Protein AF-A0A7S1D307-F1 (afdb_monomer_lite)

Radius of gyration: 34.46 Å; chains: 1; bounding box: 74×42×94 Å

Organism: Cyclophora tenuis (NCBI:txid216820)

Sequence (179 aa):
MDPNLWGDDDWPPYASSVILEIHRLIGGMADETLYPSDFGFRLIYNGQVLTALMSGCPADRELCDIHVLMDRVRPMARRDNPECHNSLQQQQQQHPTRSATKMVSLLSQSAGGIILMIAVVLVSALLGGVGTVWYLTTRTRRRRRSAHARNYNYSNNNYDTITFVEDEEVFEIPKIQVV

Structure (mmCIF, N/CA/C/O backbone):
data_AF-A0A7S1D307-F1
#
_entry.id   AF-A0A7S1D307-F1
#
loop_
_atom_site.group_PDB
_atom_site.id
_atom_site.type_symbol
_atom_site.label_atom_id
_atom_site.label_alt_id
_atom_site.label_comp_id
_atom_site.label_asym_id
_atom_site.label_entity_id
_atom_site.label_seq_id
_atom_site.pdbx_PDB_ins_code
_a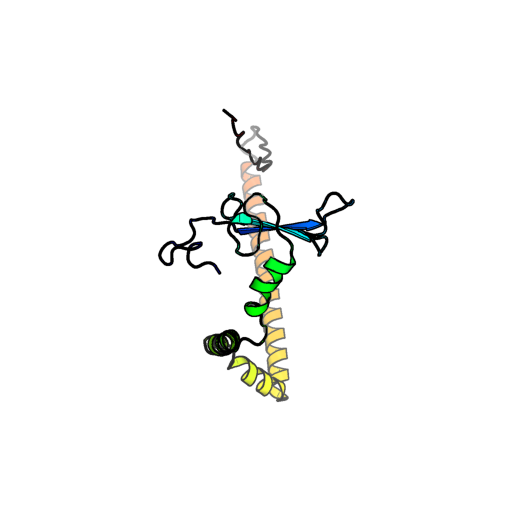tom_site.Cartn_x
_atom_site.Cartn_y
_atom_site.Cartn_z
_atom_site.occupancy
_atom_site.B_iso_or_equiv
_atom_site.auth_seq_id
_atom_site.auth_comp_id
_atom_site.auth_asym_id
_atom_site.auth_atom_id
_atom_site.pdbx_PDB_model_num
ATOM 1 N N . MET A 1 1 ? 3.214 -11.502 12.723 1.00 50.91 1 MET A N 1
ATOM 2 C CA . MET A 1 1 ? 1.801 -11.511 12.285 1.00 50.91 1 MET A CA 1
ATOM 3 C C . MET A 1 1 ? 1.116 -12.624 13.053 1.00 50.91 1 MET A C 1
ATOM 5 O O . MET A 1 1 ? 1.831 -13.528 13.468 1.00 50.91 1 MET A O 1
ATOM 9 N N . ASP A 1 2 ? -0.180 -12.513 13.345 1.00 51.66 2 ASP A N 1
ATOM 10 C CA . ASP A 1 2 ? -0.885 -13.594 14.046 1.00 51.66 2 ASP A CA 1
ATOM 11 C C . ASP A 1 2 ? -0.797 -14.880 13.207 1.00 51.66 2 ASP A C 1
ATOM 13 O O . ASP A 1 2 ? -1.066 -14.812 12.003 1.00 51.66 2 ASP A O 1
ATOM 17 N N . PRO A 1 3 ? -0.402 -16.024 13.792 1.00 59.41 3 PRO A N 1
ATOM 18 C CA . PRO A 1 3 ? -0.168 -17.267 13.054 1.00 59.41 3 PRO A CA 1
ATOM 19 C C . PRO A 1 3 ? -1.436 -17.870 12.429 1.00 59.41 3 PRO A C 1
ATOM 21 O O . PRO A 1 3 ? -1.339 -18.827 11.678 1.00 59.41 3 PRO A O 1
ATOM 24 N N . ASN A 1 4 ? -2.617 -17.306 12.700 1.00 58.81 4 ASN A N 1
ATOM 25 C CA . ASN A 1 4 ? -3.898 -17.827 12.220 1.00 58.81 4 ASN A CA 1
ATOM 26 C C . ASN A 1 4 ? -4.483 -17.074 11.012 1.00 58.81 4 ASN A C 1
ATOM 28 O O . ASN A 1 4 ? -5.577 -17.420 10.576 1.00 58.81 4 ASN A O 1
ATOM 32 N N . LEU A 1 5 ? -3.827 -16.025 10.496 1.00 61.97 5 LEU A N 1
ATOM 33 C CA . LEU A 1 5 ? -4.401 -15.242 9.387 1.00 61.97 5 LEU A CA 1
ATOM 34 C C . LEU A 1 5 ? -4.136 -15.868 8.009 1.00 61.97 5 LEU A C 1
ATOM 36 O O . LEU A 1 5 ? -4.926 -15.686 7.088 1.00 61.97 5 LEU A O 1
ATOM 40 N N . TRP A 1 6 ? -3.030 -16.594 7.873 1.00 64.56 6 TRP A N 1
ATOM 41 C CA . TRP A 1 6 ? -2.618 -17.248 6.637 1.00 64.56 6 TRP A CA 1
ATOM 42 C C . TRP A 1 6 ? -2.397 -18.717 6.966 1.00 64.56 6 TRP A C 1
ATOM 44 O O . TRP A 1 6 ? -1.510 -19.031 7.754 1.00 64.56 6 TRP A O 1
ATOM 54 N N . GLY A 1 7 ? -3.230 -19.606 6.426 1.00 65.44 7 GLY A N 1
ATOM 55 C CA . GLY A 1 7 ? -2.899 -21.025 6.444 1.00 65.44 7 GLY A CA 1
ATOM 56 C C . GLY A 1 7 ? -1.638 -21.216 5.607 1.00 65.44 7 GLY A C 1
ATOM 57 O O . GLY A 1 7 ? -1.614 -20.780 4.459 1.00 65.44 7 GLY A O 1
ATOM 58 N N . ASP A 1 8 ? -0.600 -21.834 6.171 1.00 65.75 8 ASP A N 1
ATOM 59 C CA . ASP A 1 8 ? 0.692 -22.033 5.490 1.00 65.75 8 ASP A CA 1
ATOM 60 C C . ASP A 1 8 ? 0.567 -22.838 4.173 1.00 65.75 8 ASP A C 1
ATOM 62 O O . ASP A 1 8 ? 1.477 -22.817 3.343 1.00 65.75 8 ASP A O 1
ATOM 66 N N . ASP A 1 9 ? -0.577 -23.497 3.954 1.00 72.75 9 ASP A N 1
ATOM 67 C CA . ASP A 1 9 ? -0.873 -24.333 2.787 1.00 72.75 9 ASP A CA 1
ATOM 68 C C . ASP A 1 9 ? -1.756 -23.654 1.716 1.00 72.75 9 ASP A C 1
ATOM 70 O O . ASP A 1 9 ? -1.884 -24.178 0.605 1.00 72.75 9 ASP A O 1
ATOM 74 N N . ASP A 1 10 ? -2.343 -22.484 2.000 1.00 77.62 10 ASP A N 1
ATOM 75 C CA . ASP A 1 10 ? -3.294 -21.827 1.097 1.00 77.62 10 ASP A CA 1
ATOM 76 C C . ASP A 1 10 ? -2.626 -20.702 0.300 1.00 77.62 10 ASP A C 1
ATOM 78 O O . ASP A 1 10 ? -2.403 -19.585 0.775 1.00 77.62 10 ASP A O 1
ATOM 82 N N . TRP A 1 11 ? -2.336 -20.984 -0.972 1.00 81.19 11 TRP A N 1
ATOM 83 C CA . TRP A 1 11 ? -1.959 -19.937 -1.918 1.00 81.19 11 TRP A CA 1
ATOM 84 C C . TRP A 1 11 ? -3.106 -18.930 -2.074 1.00 81.19 11 TRP A C 1
ATOM 86 O O . TRP A 1 11 ? -4.271 -19.333 -2.157 1.00 81.19 11 TRP A O 1
ATOM 96 N N . PRO A 1 12 ? -2.808 -17.621 -2.179 1.00 87.19 12 PRO A N 1
ATOM 97 C CA . PRO A 1 12 ? -3.840 -16.635 -2.452 1.00 87.19 12 PRO A CA 1
ATOM 98 C C . PRO A 1 12 ? -4.582 -16.992 -3.756 1.00 87.19 12 PRO A C 1
ATOM 100 O O . PRO A 1 12 ? -3.943 -17.394 -4.735 1.00 87.19 12 PRO A O 1
ATOM 103 N N . PRO A 1 13 ? -5.920 -16.849 -3.799 1.00 88.38 13 PRO A N 1
ATOM 104 C CA . PRO A 1 13 ? -6.702 -17.187 -4.982 1.00 88.38 13 PRO A CA 1
ATOM 105 C C . PRO A 1 13 ? -6.330 -16.298 -6.177 1.00 88.38 13 PRO A C 1
ATOM 107 O O . PRO A 1 13 ? -5.756 -15.215 -6.023 1.00 88.38 13 PRO A O 1
ATOM 110 N N . TYR A 1 14 ? -6.690 -16.733 -7.390 1.00 92.31 14 TYR A N 1
ATOM 111 C CA . TYR A 1 14 ? -6.506 -15.912 -8.589 1.00 92.31 14 TYR A CA 1
ATOM 112 C C . TYR A 1 14 ? -7.166 -14.537 -8.410 1.00 92.31 14 TYR A C 1
ATOM 114 O O . TYR A 1 14 ? -8.299 -14.446 -7.941 1.00 92.31 14 TYR A O 1
ATOM 122 N N . ALA A 1 15 ? -6.444 -13.484 -8.803 1.00 92.12 15 ALA A N 1
ATOM 123 C CA . ALA A 1 15 ? -6.844 -12.090 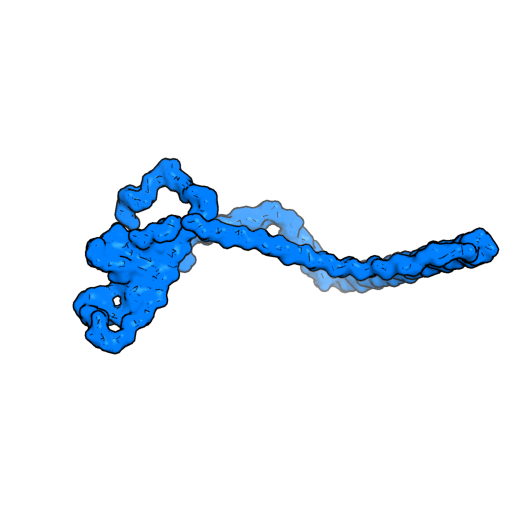-8.619 1.00 92.12 15 ALA A CA 1
ATOM 124 C C . ALA A 1 15 ? -7.051 -11.673 -7.149 1.00 92.12 15 ALA A C 1
ATOM 126 O O . ALA A 1 15 ? -7.857 -10.788 -6.864 1.00 92.12 15 ALA A O 1
ATOM 127 N N . SER A 1 16 ? -6.296 -12.267 -6.216 1.00 94.38 16 SER A N 1
ATOM 128 C CA . SER A 1 16 ? -6.286 -11.797 -4.833 1.00 94.38 16 SER A CA 1
ATOM 129 C C . SER A 1 16 ? -5.878 -10.324 -4.747 1.00 94.38 16 SER A C 1
ATOM 131 O O . SER A 1 16 ? -4.889 -9.916 -5.363 1.00 94.38 16 SER A O 1
ATOM 133 N N . SER A 1 17 ? -6.585 -9.546 -3.935 1.00 95.81 17 SER A N 1
ATOM 134 C CA . SER A 1 17 ? -6.318 -8.125 -3.727 1.00 95.81 17 SER A CA 1
ATOM 135 C C . SER A 1 17 ? -6.130 -7.820 -2.246 1.00 95.81 17 SER A C 1
ATOM 137 O O . SER A 1 17 ? -6.998 -8.144 -1.434 1.00 95.81 17 SER A O 1
ATOM 139 N N . VAL A 1 18 ? -5.041 -7.132 -1.910 1.00 95.50 18 VAL A N 1
ATOM 140 C CA . VAL A 1 18 ? -4.856 -6.476 -0.610 1.00 95.50 18 VAL A CA 1
ATOM 141 C C . VAL A 1 18 ? -5.026 -4.978 -0.832 1.00 95.50 18 VAL A C 1
ATOM 143 O O . VAL A 1 18 ? -4.315 -4.393 -1.648 1.00 95.50 18 VAL A O 1
ATOM 146 N N . ILE A 1 19 ? -5.958 -4.359 -0.115 1.00 97.75 19 ILE A N 1
ATOM 147 C CA . ILE A 1 19 ? -6.195 -2.916 -0.154 1.00 97.75 19 ILE A CA 1
ATOM 148 C C . ILE A 1 19 ? -5.932 -2.366 1.244 1.00 97.75 19 ILE A C 1
ATOM 150 O O . ILE A 1 19 ? -6.491 -2.841 2.233 1.00 97.75 19 ILE A O 1
ATOM 154 N N . LEU A 1 20 ? -5.063 -1.362 1.312 1.00 97.81 20 LEU A N 1
ATOM 155 C CA . LEU A 1 20 ? -4.796 -0.598 2.519 1.00 97.81 20 LEU A CA 1
ATOM 156 C C . LEU A 1 20 ? -5.339 0.812 2.315 1.00 97.81 20 LEU A C 1
ATOM 158 O O . LEU A 1 20 ? -4.826 1.568 1.491 1.00 97.81 20 LEU A O 1
ATOM 162 N N . GLU A 1 21 ? -6.363 1.163 3.077 1.00 98.12 21 GLU A N 1
ATOM 163 C CA . GLU A 1 21 ? -6.906 2.514 3.090 1.00 98.12 21 GLU A CA 1
ATOM 164 C C . GLU A 1 21 ? -6.372 3.269 4.303 1.00 98.12 21 GLU A C 1
ATOM 166 O O . GLU A 1 21 ? -6.344 2.729 5.410 1.00 98.12 21 GLU A O 1
ATOM 171 N N . ILE A 1 22 ? -5.976 4.524 4.104 1.00 97.25 22 ILE A N 1
ATOM 172 C CA . ILE A 1 22 ? -5.507 5.411 5.169 1.00 97.25 22 ILE A CA 1
ATOM 173 C C . ILE A 1 22 ? -6.427 6.623 5.192 1.00 97.25 22 ILE A C 1
ATOM 175 O O . ILE A 1 22 ? -6.569 7.331 4.195 1.00 97.25 22 ILE A O 1
ATOM 179 N N . HIS A 1 23 ? -7.036 6.860 6.343 1.00 95.25 23 HIS A N 1
ATOM 180 C CA . HIS A 1 23 ? -8.014 7.908 6.573 1.00 95.25 23 HIS A CA 1
ATOM 181 C C . HIS A 1 23 ? -7.461 8.901 7.586 1.00 95.25 23 HIS A C 1
ATOM 183 O O . HIS A 1 23 ? -6.958 8.515 8.641 1.00 95.25 23 HIS A O 1
ATOM 189 N N . ARG A 1 24 ? -7.577 10.194 7.282 1.00 94.62 24 ARG A N 1
ATOM 190 C CA . ARG A 1 24 ? -7.339 11.250 8.267 1.00 94.62 24 ARG A CA 1
ATOM 191 C C . ARG A 1 24 ? -8.629 11.495 9.037 1.00 94.62 24 ARG A C 1
ATOM 193 O O . ARG A 1 24 ? -9.660 11.780 8.431 1.00 94.62 24 ARG A O 1
ATOM 200 N N . LEU A 1 25 ? -8.561 11.419 10.355 1.00 92.00 25 LEU A N 1
ATOM 201 C CA . LEU A 1 25 ? -9.685 11.675 11.242 1.00 92.00 25 LEU A CA 1
ATOM 202 C C . LEU A 1 25 ? -9.752 13.185 11.499 1.00 92.00 25 LEU A C 1
ATOM 204 O O . LEU A 1 25 ? -8.777 13.800 11.922 1.00 92.00 25 LEU A O 1
ATOM 208 N N . ILE A 1 26 ? -10.880 13.815 11.162 1.00 88.00 26 ILE A N 1
ATOM 209 C CA . ILE A 1 26 ? -11.067 15.268 11.284 1.00 88.00 26 ILE A CA 1
ATOM 210 C C . ILE A 1 26 ? -12.235 15.533 12.235 1.00 88.00 26 ILE A C 1
ATOM 212 O O . ILE A 1 26 ? -13.306 14.953 12.080 1.00 88.00 26 ILE A O 1
ATOM 216 N N . GLY A 1 27 ? -12.051 16.468 13.173 1.00 70.00 27 GLY A N 1
ATOM 217 C CA . GLY A 1 27 ? -13.167 17.133 13.852 1.00 70.00 27 GLY A CA 1
ATOM 218 C C . GLY A 1 27 ? -13.598 16.561 15.203 1.00 70.00 27 GLY A C 1
ATOM 219 O O . GLY A 1 27 ? -14.789 16.580 15.487 1.00 70.00 27 GLY A O 1
ATOM 220 N N . GLY A 1 28 ? -12.678 16.057 16.035 1.00 66.19 28 GLY A N 1
ATOM 221 C CA . GLY A 1 28 ? -12.971 15.690 17.436 1.00 66.19 28 GLY A CA 1
ATOM 222 C C . GLY A 1 28 ? -13.985 14.551 17.628 1.00 66.19 28 GLY A C 1
ATOM 223 O O . GLY A 1 28 ? -14.389 14.271 18.749 1.00 66.19 28 GLY A O 1
ATOM 224 N N . MET A 1 29 ? -14.414 13.904 16.538 1.00 62.41 29 MET A N 1
ATOM 225 C CA . MET A 1 29 ? -15.283 12.720 16.545 1.00 62.41 29 MET A CA 1
ATOM 226 C C . MET A 1 29 ? -14.498 11.411 16.692 1.00 62.41 29 MET A C 1
ATOM 228 O O . MET A 1 29 ? -15.095 10.351 16.869 1.00 62.41 29 MET A O 1
ATOM 232 N N . ALA A 1 30 ? -13.170 11.473 16.591 1.00 75.38 30 ALA A N 1
ATOM 233 C CA . ALA A 1 30 ? -12.310 10.360 16.942 1.00 75.38 30 ALA A CA 1
ATOM 234 C C . ALA A 1 30 ? -12.101 10.374 18.453 1.00 75.38 30 ALA A C 1
ATOM 236 O O . ALA A 1 30 ? -11.761 11.406 19.026 1.00 75.38 30 ALA A O 1
ATOM 237 N N . ASP A 1 31 ? -12.314 9.227 19.087 1.00 86.62 31 ASP A N 1
ATOM 238 C CA . ASP A 1 31 ? -11.885 9.032 20.461 1.00 86.62 31 ASP A CA 1
ATOM 239 C C . ASP A 1 31 ? -10.353 9.154 20.490 1.00 86.62 31 ASP A C 1
ATOM 241 O O . ASP A 1 31 ? -9.647 8.303 19.941 1.00 86.62 31 ASP A O 1
ATOM 245 N N . GLU A 1 32 ? -9.849 10.246 21.073 1.00 85.56 32 GLU A N 1
ATOM 246 C CA . GLU A 1 32 ? -8.414 10.559 21.153 1.00 85.56 32 GLU A CA 1
ATOM 247 C C . GLU A 1 32 ? -7.617 9.426 21.812 1.00 85.56 32 GLU A C 1
ATOM 249 O O . GLU A 1 32 ? -6.430 9.257 21.539 1.00 85.56 32 GLU A O 1
ATOM 254 N N . THR A 1 33 ? -8.266 8.612 22.651 1.00 88.69 33 THR A N 1
ATOM 255 C CA . THR A 1 33 ? -7.624 7.460 23.290 1.00 88.69 33 THR A CA 1
ATOM 256 C C . THR A 1 33 ? -7.405 6.295 22.324 1.00 88.69 33 THR A C 1
ATOM 258 O O . THR A 1 33 ? -6.440 5.547 22.474 1.00 88.69 33 THR A O 1
ATOM 261 N N . LEU A 1 34 ? -8.271 6.155 21.318 1.00 89.44 34 LEU A N 1
ATOM 262 C CA . LEU A 1 34 ? -8.230 5.090 20.315 1.00 89.44 34 LEU A CA 1
ATOM 263 C C . LEU A 1 34 ? -7.415 5.475 19.079 1.00 89.44 34 LEU A C 1
ATOM 265 O O . LEU A 1 34 ? -6.842 4.591 18.445 1.00 89.44 34 LEU A O 1
ATOM 269 N N . TYR A 1 35 ? -7.357 6.766 18.740 1.00 92.94 35 TYR A N 1
ATOM 270 C CA . TYR A 1 35 ? -6.678 7.267 17.542 1.00 92.94 35 TYR A CA 1
ATOM 271 C C . TYR A 1 35 ? -5.717 8.428 17.846 1.00 92.94 35 TYR A C 1
ATOM 273 O O . TYR A 1 35 ? -5.899 9.532 17.326 1.00 92.94 35 TYR A O 1
ATOM 281 N N . PRO A 1 36 ? -4.670 8.204 18.661 1.00 92.44 36 PRO A N 1
ATOM 282 C CA . PRO A 1 36 ? -3.729 9.252 19.064 1.00 92.44 36 PRO A CA 1
ATOM 283 C C . PRO A 1 36 ? -2.932 9.864 17.901 1.00 92.44 36 PRO A C 1
ATOM 285 O O . PRO A 1 36 ? -2.280 10.890 18.077 1.00 92.44 36 PRO A O 1
ATOM 288 N N . SER A 1 37 ? -2.919 9.230 16.725 1.00 92.94 37 SER A N 1
ATOM 289 C CA . SER A 1 37 ? -2.211 9.739 15.548 1.00 92.94 37 SER A CA 1
ATOM 290 C C . SER A 1 37 ? -3.008 10.705 14.677 1.00 92.94 37 SER A C 1
ATOM 292 O O . SER A 1 37 ? -2.428 11.255 13.745 1.00 92.94 37 SER A O 1
ATOM 294 N N . ASP A 1 38 ? -4.317 10.849 14.901 1.00 93.62 38 ASP A N 1
ATOM 295 C CA . ASP A 1 38 ? -5.281 11.433 13.952 1.00 93.62 38 ASP A CA 1
ATOM 296 C C . ASP A 1 38 ? -5.404 10.678 12.608 1.00 93.62 38 ASP A C 1
ATOM 298 O O . ASP A 1 38 ? -6.066 11.147 11.675 1.00 93.62 38 ASP A O 1
ATOM 302 N N . PHE A 1 39 ? -4.796 9.495 12.480 1.00 95.12 39 PHE A N 1
ATOM 303 C CA . PHE A 1 39 ? -4.869 8.649 11.292 1.00 95.12 39 PHE A CA 1
ATOM 304 C C . PHE A 1 39 ? -5.377 7.250 11.642 1.00 95.12 39 PHE A C 1
ATOM 306 O O . PHE A 1 39 ? -4.802 6.520 12.448 1.00 95.12 39 PHE A O 1
ATOM 313 N N . GLY A 1 40 ? -6.442 6.846 10.958 1.00 95.50 40 GLY A N 1
ATOM 314 C CA . GLY A 1 40 ? -6.937 5.477 10.973 1.00 95.50 40 GLY A CA 1
ATOM 315 C C . GLY A 1 40 ? -6.535 4.750 9.695 1.00 95.50 40 GLY A C 1
ATOM 316 O O . GLY A 1 40 ? -6.481 5.354 8.625 1.00 95.50 40 GLY A O 1
ATOM 317 N N . PHE A 1 41 ? -6.298 3.448 9.768 1.00 97.50 41 PHE A N 1
ATOM 318 C CA . PHE A 1 41 ? -6.179 2.597 8.590 1.00 97.50 41 PHE A CA 1
ATOM 319 C C . PHE A 1 41 ? -7.233 1.492 8.599 1.00 97.50 41 PHE A C 1
ATOM 321 O O . PHE A 1 41 ? -7.683 1.051 9.660 1.00 97.50 41 PHE A O 1
ATOM 328 N N . ARG A 1 42 ? -7.606 1.043 7.398 1.00 97.81 42 ARG A N 1
ATOM 329 C CA . ARG A 1 42 ? -8.463 -0.120 7.161 1.00 97.81 42 ARG A CA 1
ATOM 330 C C . ARG A 1 42 ? -7.745 -1.092 6.232 1.00 97.81 42 ARG A C 1
ATOM 332 O O . ARG A 1 42 ? -7.270 -0.696 5.167 1.00 97.81 42 ARG A O 1
ATOM 339 N N . LEU A 1 43 ? -7.649 -2.352 6.647 1.00 97.06 43 LEU A N 1
ATOM 340 C CA . LEU A 1 43 ? -7.046 -3.430 5.867 1.00 97.06 43 LEU A CA 1
ATOM 341 C C . LEU A 1 43 ? -8.147 -4.295 5.259 1.00 97.06 43 LEU A C 1
ATOM 343 O O . LEU A 1 43 ? -8.998 -4.809 5.984 1.00 97.06 43 LEU A O 1
ATOM 347 N N . ILE A 1 44 ? -8.110 -4.477 3.942 1.00 97.06 44 ILE A N 1
ATOM 348 C CA . ILE A 1 44 ? -9.082 -5.273 3.194 1.00 97.06 44 ILE A CA 1
ATOM 349 C C . ILE A 1 44 ? -8.335 -6.346 2.401 1.00 97.06 44 ILE A C 1
ATOM 351 O O . ILE A 1 44 ? -7.394 -6.042 1.667 1.00 97.06 44 ILE A O 1
ATOM 355 N N . TYR A 1 45 ? -8.776 -7.596 2.511 1.00 95.25 45 TYR A N 1
ATOM 356 C CA . TYR A 1 45 ? -8.281 -8.716 1.716 1.00 95.25 45 TYR A CA 1
ATOM 357 C C . TYR A 1 45 ? -9.442 -9.371 0.975 1.00 95.25 45 TYR A C 1
ATOM 359 O O . TYR A 1 45 ? -10.418 -9.785 1.593 1.00 95.25 45 TYR A O 1
ATOM 367 N N . ASN A 1 46 ? -9.359 -9.434 -0.355 1.00 94.81 46 ASN A N 1
ATOM 368 C CA . ASN A 1 46 ? -10.396 -10.006 -1.226 1.00 94.81 46 ASN A CA 1
ATOM 369 C C . ASN A 1 46 ? -11.815 -9.487 -0.911 1.00 94.81 46 ASN A C 1
ATOM 371 O O . ASN A 1 46 ? -12.780 -10.246 -0.873 1.00 94.81 46 ASN A O 1
ATOM 375 N N . GLY A 1 47 ? -11.932 -8.182 -0.641 1.00 95.56 47 GLY A N 1
ATOM 376 C CA . GLY A 1 47 ? -13.198 -7.525 -0.299 1.00 95.56 47 GLY A CA 1
ATOM 377 C C . GLY A 1 47 ? -13.643 -7.663 1.164 1.00 95.56 47 GLY A C 1
ATOM 378 O O . GLY A 1 47 ? -14.627 -7.035 1.542 1.00 95.56 47 GLY A O 1
ATOM 379 N N . GLN A 1 48 ? -12.931 -8.423 2.002 1.00 94.75 48 GLN A N 1
ATOM 380 C CA . GLN A 1 48 ? -13.233 -8.573 3.429 1.00 94.75 48 GLN A CA 1
ATOM 381 C C . GLN A 1 48 ? -12.366 -7.646 4.282 1.00 94.75 48 GLN A C 1
ATOM 383 O O . GLN A 1 48 ? -11.150 -7.596 4.106 1.00 94.75 48 GLN A O 1
ATOM 388 N N . VAL A 1 49 ? -12.979 -6.929 5.228 1.00 96.06 49 VAL A N 1
ATOM 389 C CA . VAL A 1 49 ? -12.258 -6.075 6.183 1.00 96.06 49 VAL A CA 1
ATOM 390 C C . VAL A 1 49 ? -11.607 -6.952 7.253 1.00 96.06 49 VAL A C 1
ATOM 392 O O . VAL A 1 49 ? -12.297 -7.639 7.999 1.00 96.06 49 VAL A O 1
ATOM 395 N N . LEU A 1 50 ? -10.277 -6.907 7.343 1.00 95.38 50 LEU A N 1
ATOM 396 C CA . LEU A 1 50 ? -9.479 -7.702 8.284 1.00 95.38 50 LEU A CA 1
ATOM 397 C C . LEU A 1 50 ? -8.850 -6.868 9.409 1.00 95.38 50 LEU A C 1
ATOM 399 O O . LEU A 1 50 ? -8.112 -7.412 10.226 1.00 95.38 50 LEU A O 1
ATOM 403 N N . THR A 1 51 ? -9.113 -5.559 9.478 1.00 95.56 51 THR A N 1
ATOM 404 C CA . THR A 1 51 ? -8.485 -4.661 10.466 1.00 95.56 51 THR A CA 1
ATOM 405 C C . THR A 1 51 ? -8.648 -5.158 11.907 1.00 95.56 51 THR A C 1
ATOM 407 O O . THR A 1 51 ? -7.681 -5.167 12.661 1.00 95.56 51 THR A O 1
ATOM 410 N N . ALA A 1 52 ? -9.844 -5.628 12.275 1.00 94.88 52 ALA A N 1
ATOM 411 C CA . ALA A 1 52 ? -10.153 -6.120 13.621 1.00 94.88 52 ALA A CA 1
ATOM 412 C C . ALA A 1 52 ? -9.393 -7.406 14.000 1.00 94.88 52 ALA A C 1
ATOM 414 O O . ALA A 1 52 ? -9.237 -7.708 15.180 1.00 94.88 52 ALA A O 1
ATOM 415 N N . LEU A 1 53 ? -8.901 -8.161 13.012 1.00 93.00 53 LEU A N 1
ATOM 416 C CA . LEU A 1 53 ? -8.095 -9.365 13.237 1.00 93.00 53 LEU A CA 1
ATOM 417 C C . LEU A 1 53 ? -6.629 -9.032 13.531 1.00 93.00 53 LEU A C 1
ATOM 419 O O . LEU A 1 53 ? -5.855 -9.910 13.909 1.00 93.00 53 LEU A O 1
ATOM 423 N N . MET A 1 54 ? -6.214 -7.776 13.350 1.00 92.38 54 MET A N 1
ATOM 424 C CA . MET A 1 54 ? -4.867 -7.356 13.701 1.00 92.38 54 MET A CA 1
ATOM 425 C C . MET A 1 54 ? -4.752 -7.166 15.212 1.00 92.38 54 MET A C 1
ATOM 427 O O . MET A 1 54 ? -5.391 -6.303 15.808 1.00 92.38 54 MET A O 1
ATOM 431 N N . SER A 1 55 ? -3.858 -7.928 15.838 1.00 92.88 55 SER A N 1
ATOM 432 C CA . SER A 1 55 ? -3.508 -7.752 17.249 1.00 92.88 55 SER A CA 1
ATOM 433 C C . SER A 1 55 ? -3.106 -6.298 17.554 1.00 92.88 55 SER A C 1
ATOM 435 O O . SER A 1 55 ? -2.174 -5.774 16.933 1.00 92.88 55 SER A O 1
ATOM 437 N N . GLY A 1 56 ? -3.778 -5.683 18.528 1.00 92.69 56 GLY A N 1
ATOM 438 C CA . GLY A 1 56 ? -3.621 -4.267 18.884 1.00 92.69 56 GLY A CA 1
ATOM 439 C C . GLY A 1 56 ? -4.720 -3.357 18.331 1.00 92.69 56 GLY A C 1
ATOM 440 O O . GLY A 1 56 ? -4.770 -2.193 18.712 1.00 92.69 56 GLY A O 1
ATOM 441 N N . CYS A 1 57 ? -5.612 -3.877 17.484 1.00 94.69 57 CYS A N 1
ATOM 442 C CA . CYS A 1 57 ? -6.779 -3.156 16.994 1.00 94.69 57 CYS A CA 1
ATOM 443 C C . CYS A 1 57 ? -8.054 -3.537 17.776 1.00 94.69 57 CYS A C 1
ATOM 445 O O . CYS A 1 57 ? -8.175 -4.673 18.242 1.00 94.69 57 CYS A O 1
ATOM 447 N N . PRO A 1 58 ? -9.011 -2.605 17.939 1.00 93.81 58 PRO A N 1
ATOM 448 C CA . PRO A 1 58 ? -10.314 -2.889 18.544 1.00 93.81 58 PRO A CA 1
ATOM 449 C C . PRO A 1 58 ? -11.133 -3.878 17.696 1.00 93.81 58 PRO A C 1
ATOM 451 O O . PRO A 1 58 ? -11.208 -3.749 16.475 1.00 93.81 58 PRO A O 1
ATOM 454 N N . ALA A 1 59 ? -11.762 -4.859 18.350 1.00 92.38 59 ALA A N 1
ATOM 455 C CA . ALA A 1 59 ? -12.470 -5.956 17.678 1.00 92.38 59 ALA A CA 1
ATOM 456 C C . ALA A 1 59 ? -13.819 -5.543 17.058 1.00 92.38 59 ALA A C 1
ATOM 458 O O . ALA A 1 59 ? -14.323 -6.211 16.160 1.00 92.38 59 ALA A O 1
ATOM 459 N N . ASP A 1 60 ? -14.413 -4.452 17.539 1.00 92.06 60 ASP A N 1
ATOM 460 C CA . ASP A 1 60 ? -15.719 -3.930 17.129 1.00 92.06 60 ASP A CA 1
ATOM 461 C C . ASP A 1 60 ? -15.627 -2.835 16.053 1.00 92.06 60 ASP A C 1
ATOM 463 O O . ASP A 1 60 ? -16.640 -2.228 15.705 1.00 92.06 60 ASP A O 1
ATOM 467 N N . ARG A 1 61 ? -14.426 -2.545 15.529 1.00 91.25 61 ARG A N 1
ATOM 468 C CA . ARG A 1 61 ? -14.196 -1.423 14.607 1.00 91.25 61 ARG A CA 1
ATOM 469 C C . ARG A 1 61 ? -13.457 -1.849 13.346 1.00 91.25 61 ARG A C 1
ATOM 471 O O . ARG A 1 61 ? -12.560 -2.684 13.358 1.00 91.25 61 ARG A O 1
ATOM 478 N N . GLU A 1 62 ? -13.791 -1.180 12.248 1.00 95.06 62 GLU A N 1
ATOM 479 C CA . GLU A 1 62 ? -13.128 -1.374 10.953 1.00 95.06 62 GLU A CA 1
ATOM 480 C C . GLU A 1 62 ? -11.842 -0.548 10.788 1.00 95.06 62 GLU A C 1
ATOM 482 O O . GLU A 1 62 ? -11.053 -0.816 9.878 1.00 95.06 62 GLU A O 1
ATOM 487 N N . LEU A 1 63 ? -11.636 0.455 11.649 1.00 95.25 63 LEU A N 1
ATOM 488 C CA . LEU A 1 63 ? -10.495 1.370 11.631 1.00 95.25 63 LEU A CA 1
ATOM 489 C C . LEU A 1 63 ? -9.611 1.158 12.856 1.00 95.25 63 LEU A C 1
ATOM 491 O O . LEU A 1 63 ? -10.106 1.069 13.979 1.00 95.25 63 LEU A O 1
ATOM 495 N N . CYS A 1 64 ? -8.302 1.185 12.642 1.00 96.00 64 CYS A N 1
ATOM 496 C CA . CYS A 1 64 ? -7.288 1.076 13.686 1.00 96.00 64 CYS A CA 1
ATOM 497 C C . CYS A 1 64 ? -6.254 2.195 13.547 1.00 96.00 64 CYS A C 1
ATOM 499 O O . CYS A 1 64 ? -6.049 2.700 12.445 1.00 96.00 64 CYS A O 1
ATOM 501 N N . ASP A 1 65 ? -5.624 2.613 14.643 1.00 96.25 65 ASP A N 1
ATOM 502 C CA . ASP A 1 65 ? -4.626 3.685 14.606 1.00 96.25 65 ASP A CA 1
ATOM 503 C C . ASP A 1 65 ? -3.398 3.293 13.769 1.00 96.25 65 ASP A C 1
ATOM 505 O O . ASP A 1 65 ? -2.897 2.165 13.845 1.00 96.25 65 ASP A O 1
ATOM 509 N N . ILE A 1 66 ? -2.885 4.236 12.974 1.00 96.69 66 ILE A N 1
ATOM 510 C CA . ILE A 1 66 ? -1.756 4.001 12.065 1.00 96.69 66 ILE A CA 1
ATOM 511 C C . ILE A 1 66 ? -0.485 3.517 12.783 1.00 96.69 66 ILE A C 1
ATOM 513 O O . ILE A 1 66 ? 0.333 2.837 12.157 1.00 96.69 66 ILE A O 1
ATOM 517 N N . HIS A 1 67 ? -0.290 3.813 14.074 1.00 96.25 67 HIS A N 1
ATOM 518 C CA . HIS A 1 67 ? 0.880 3.337 14.818 1.00 96.25 67 HIS A CA 1
ATOM 519 C C . HIS A 1 67 ? 0.932 1.814 14.874 1.00 96.25 67 HIS A C 1
ATOM 521 O O . HIS A 1 67 ? 1.999 1.244 14.655 1.00 96.25 67 HIS A O 1
ATOM 527 N N . VAL A 1 68 ? -0.214 1.148 15.051 1.00 95.75 68 VAL A N 1
ATOM 528 C CA . VAL A 1 68 ? -0.282 -0.321 15.093 1.00 95.75 68 VAL A CA 1
ATOM 529 C C . VAL A 1 68 ? 0.212 -0.916 13.776 1.00 95.75 68 VAL A C 1
ATOM 531 O O . VAL A 1 68 ? 0.960 -1.895 13.771 1.00 95.75 68 VAL A O 1
ATOM 534 N N . LEU A 1 69 ? -0.143 -0.301 12.645 1.00 95.31 69 LEU A N 1
ATOM 535 C CA . LEU A 1 69 ? 0.371 -0.704 11.339 1.00 95.31 69 LEU A CA 1
ATOM 536 C C . LEU A 1 69 ? 1.880 -0.456 11.229 1.00 95.31 69 LEU A C 1
ATOM 538 O O . LEU A 1 69 ? 2.627 -1.338 10.799 1.00 95.31 69 LEU A O 1
ATOM 542 N N . MET A 1 70 ? 2.343 0.731 11.622 1.00 95.12 70 MET A N 1
ATOM 543 C CA . MET A 1 70 ? 3.756 1.108 11.535 1.00 95.12 70 MET A CA 1
ATOM 544 C C . MET A 1 70 ? 4.647 0.201 12.382 1.00 95.12 70 MET A C 1
ATOM 546 O O . MET A 1 70 ? 5.708 -0.208 11.913 1.00 95.12 70 MET A O 1
ATOM 550 N N . ASP A 1 71 ? 4.204 -0.183 13.575 1.00 94.81 71 ASP A N 1
ATOM 551 C CA . ASP A 1 71 ? 4.930 -1.095 14.461 1.00 94.81 71 ASP A CA 1
ATOM 552 C C . ASP A 1 71 ? 5.099 -2.489 13.846 1.00 94.81 71 ASP A C 1
ATOM 554 O O . ASP A 1 71 ? 6.093 -3.172 14.097 1.00 94.81 71 ASP A O 1
ATOM 558 N N . ARG A 1 72 ? 4.169 -2.904 12.978 1.00 92.00 72 ARG A N 1
ATOM 559 C CA . ARG A 1 72 ? 4.242 -4.180 12.251 1.00 92.00 72 ARG A CA 1
ATOM 560 C C . ARG A 1 72 ? 5.093 -4.098 10.995 1.00 92.00 72 ARG A C 1
ATOM 562 O O . ARG A 1 72 ? 5.840 -5.032 10.712 1.00 92.00 7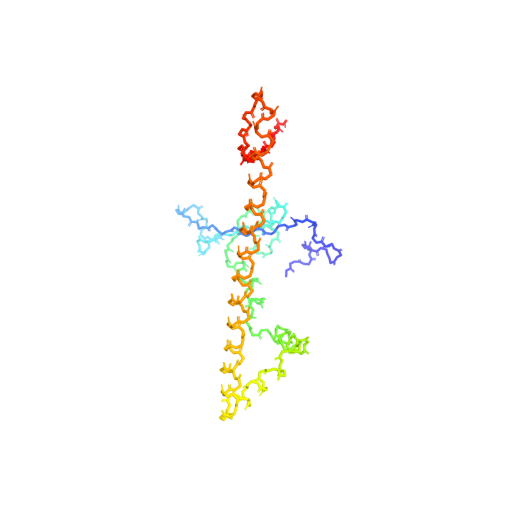2 ARG A O 1
ATOM 569 N N . VAL A 1 73 ? 4.997 -2.999 10.252 1.00 91.50 73 VAL A N 1
ATOM 570 C CA . VAL A 1 73 ? 5.672 -2.841 8.957 1.00 91.50 73 VAL A CA 1
ATOM 571 C C . VAL A 1 73 ? 7.140 -2.447 9.122 1.00 91.50 73 VAL A C 1
ATOM 573 O O . VAL A 1 73 ? 8.000 -2.993 8.433 1.00 91.50 73 VAL A O 1
ATOM 576 N N . ARG A 1 74 ? 7.471 -1.547 10.056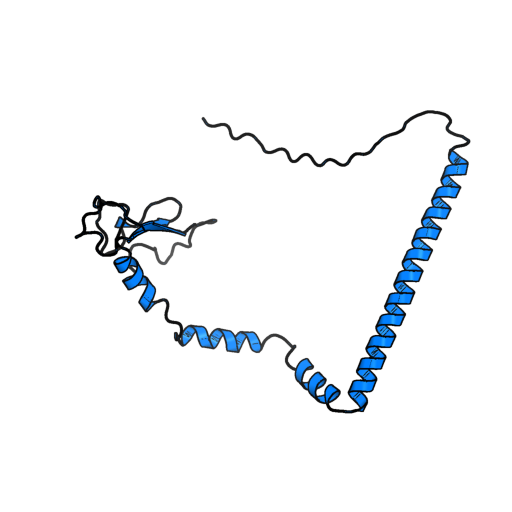 1.00 90.50 74 ARG A N 1
ATOM 577 C CA . ARG A 1 74 ? 8.848 -1.065 10.285 1.00 90.50 74 ARG A CA 1
ATOM 578 C C . ARG A 1 74 ? 9.901 -2.164 10.477 1.00 90.50 74 ARG A C 1
ATOM 580 O O . ARG A 1 74 ? 10.971 -2.027 9.884 1.00 90.50 74 ARG A O 1
ATOM 587 N N . PRO A 1 75 ? 9.677 -3.236 11.264 1.00 88.00 75 PRO A N 1
ATOM 588 C CA . PRO A 1 75 ? 10.683 -4.286 11.406 1.00 88.00 75 PRO A CA 1
ATOM 589 C C . PRO A 1 75 ? 10.925 -5.064 10.104 1.00 88.00 75 PRO A C 1
ATOM 591 O O . PRO A 1 75 ? 12.033 -5.557 9.911 1.00 88.00 75 PRO A O 1
ATOM 594 N N . MET A 1 76 ? 9.932 -5.137 9.210 1.00 83.38 76 MET A N 1
ATOM 595 C CA . MET A 1 76 ? 10.029 -5.821 7.913 1.00 83.38 76 MET A CA 1
ATOM 596 C C . MET A 1 76 ? 10.637 -4.921 6.829 1.00 83.38 76 MET A C 1
ATOM 598 O O . MET A 1 76 ? 11.414 -5.378 5.996 1.00 83.38 76 MET A O 1
ATOM 602 N N . ALA A 1 77 ? 10.332 -3.623 6.857 1.00 83.19 77 ALA A N 1
ATOM 603 C CA . ALA A 1 77 ? 10.758 -2.641 5.860 1.00 83.19 77 ALA A CA 1
ATOM 604 C C . ALA A 1 77 ? 12.184 -2.101 6.104 1.00 83.19 77 ALA A C 1
ATOM 606 O O . ALA A 1 77 ? 12.445 -0.903 5.970 1.00 83.19 77 ALA A O 1
ATOM 607 N N . ARG A 1 78 ? 13.130 -2.969 6.485 1.00 81.94 78 ARG A N 1
ATOM 608 C CA . ARG A 1 78 ? 14.534 -2.584 6.684 1.00 81.94 78 ARG A CA 1
ATOM 609 C C . ARG A 1 78 ? 15.274 -2.576 5.352 1.00 81.94 78 ARG A C 1
ATOM 611 O O . ARG A 1 78 ? 15.407 -3.610 4.703 1.00 81.94 78 ARG A O 1
ATOM 618 N N . ARG A 1 79 ? 15.814 -1.413 4.980 1.00 71.81 79 ARG A N 1
ATOM 619 C CA . ARG A 1 79 ? 16.643 -1.253 3.774 1.00 71.81 79 ARG A CA 1
ATOM 620 C C . ARG A 1 79 ? 17.916 -2.101 3.820 1.00 71.81 79 ARG A C 1
ATOM 622 O O . ARG A 1 79 ? 18.356 -2.589 2.787 1.00 71.81 79 ARG A O 1
ATOM 629 N N . ASP A 1 80 ? 18.446 -2.310 5.019 1.00 73.19 80 ASP A N 1
ATOM 630 C CA . ASP A 1 80 ? 19.723 -2.987 5.245 1.00 73.19 80 ASP A CA 1
ATOM 631 C C . ASP A 1 80 ? 19.561 -4.495 5.486 1.00 73.19 80 ASP A C 1
ATOM 633 O O . ASP A 1 80 ? 20.420 -5.114 6.110 1.00 73.19 80 ASP A O 1
ATOM 637 N N . ASN A 1 81 ? 18.451 -5.104 5.043 1.00 70.25 81 ASN A N 1
ATOM 638 C CA . ASN A 1 81 ? 18.276 -6.547 5.181 1.00 70.25 81 ASN A CA 1
ATOM 639 C C . ASN A 1 81 ? 19.318 -7.279 4.303 1.00 70.25 81 ASN A C 1
ATOM 641 O O . ASN A 1 81 ? 19.243 -7.179 3.071 1.00 70.25 81 ASN A O 1
ATOM 645 N N . PRO A 1 82 ? 20.283 -8.015 4.894 1.00 66.44 82 PRO A N 1
ATOM 646 C CA . PRO A 1 82 ? 21.345 -8.685 4.142 1.00 66.44 82 PRO A CA 1
ATOM 647 C C . PRO A 1 82 ? 20.809 -9.723 3.146 1.00 66.44 82 PRO A C 1
ATOM 649 O O . PRO A 1 82 ? 21.457 -9.991 2.134 1.00 66.44 82 PRO A O 1
ATOM 652 N N . GLU A 1 83 ? 19.609 -10.264 3.377 1.00 67.69 83 GLU A N 1
ATOM 653 C CA . GLU A 1 83 ? 18.981 -11.257 2.498 1.00 67.69 83 GLU A CA 1
ATOM 654 C C . GLU A 1 83 ? 18.604 -10.687 1.120 1.00 67.69 83 GLU A C 1
ATOM 656 O O . GLU A 1 83 ? 18.702 -11.391 0.116 1.00 67.69 83 GLU A O 1
ATOM 661 N N . CYS A 1 84 ? 18.284 -9.391 1.031 1.00 65.12 84 CYS A N 1
ATOM 662 C CA . CYS A 1 84 ? 17.948 -8.728 -0.234 1.00 65.12 84 CYS A CA 1
ATOM 663 C C . CYS A 1 84 ? 19.182 -8.295 -1.048 1.00 65.12 84 CYS A C 1
ATOM 665 O O . CYS A 1 84 ? 19.055 -7.929 -2.219 1.00 65.12 84 CYS A O 1
ATOM 667 N N . HIS A 1 85 ? 20.384 -8.306 -0.459 1.00 58.59 85 HIS A N 1
ATOM 668 C CA . HIS A 1 85 ? 21.597 -7.834 -1.137 1.00 58.59 85 HIS A CA 1
ATOM 669 C C . HIS A 1 85 ? 22.251 -8.907 -2.018 1.00 58.59 85 HIS A C 1
ATOM 671 O O . HIS A 1 85 ? 22.856 -8.591 -3.046 1.00 58.59 85 HIS A O 1
ATOM 677 N N . ASN A 1 86 ? 22.055 -10.182 -1.680 1.00 58.22 86 ASN A N 1
ATOM 678 C CA . ASN A 1 86 ? 22.666 -11.303 -2.397 1.00 58.22 86 ASN A CA 1
ATOM 679 C C . ASN A 1 86 ? 22.001 -11.578 -3.762 1.00 58.22 86 ASN A C 1
ATOM 681 O O . ASN A 1 86 ? 22.654 -12.062 -4.689 1.00 58.22 86 ASN A O 1
ATOM 685 N N . SER A 1 87 ? 20.730 -11.203 -3.932 1.00 54.88 87 SER A N 1
ATOM 686 C CA . SER A 1 87 ? 19.953 -11.444 -5.159 1.00 54.88 87 SER A CA 1
ATOM 687 C C . SER A 1 87 ? 20.403 -10.565 -6.335 1.00 54.88 87 SER A C 1
ATOM 689 O O . SER A 1 87 ? 20.373 -10.996 -7.489 1.00 54.88 87 SER A O 1
ATOM 691 N N . LEU A 1 88 ? 20.891 -9.349 -6.059 1.00 54.22 88 LEU A N 1
ATOM 692 C CA . LEU A 1 88 ? 21.394 -8.432 -7.092 1.00 54.22 88 LEU A CA 1
ATOM 693 C C . LEU A 1 88 ? 22.767 -8.848 -7.639 1.00 54.22 88 LEU A C 1
ATOM 695 O O . LEU A 1 88 ? 23.091 -8.538 -8.787 1.00 54.22 88 LEU A O 1
ATOM 699 N N . GLN A 1 89 ? 23.571 -9.575 -6.857 1.00 51.25 89 GLN A N 1
ATOM 700 C CA . GLN A 1 89 ? 24.861 -10.085 -7.331 1.00 51.25 89 GLN A CA 1
ATOM 701 C C . GLN A 1 89 ? 24.724 -11.343 -8.199 1.00 51.25 89 GLN A C 1
ATOM 703 O O . GLN A 1 89 ? 25.520 -11.517 -9.123 1.00 51.25 89 GLN A O 1
ATOM 708 N N . GLN A 1 90 ? 23.704 -12.182 -7.980 1.00 51.47 90 GLN A N 1
ATOM 709 C CA . GLN A 1 90 ? 23.499 -13.389 -8.793 1.00 51.47 90 GLN A CA 1
ATOM 710 C C . GLN A 1 90 ? 22.875 -13.106 -10.169 1.00 51.47 90 GLN A C 1
ATOM 712 O O . GLN A 1 90 ? 23.274 -13.734 -11.150 1.00 51.47 90 GLN A O 1
ATOM 717 N N . GLN A 1 91 ? 21.994 -12.108 -10.310 1.00 49.00 91 GLN A N 1
ATOM 718 C CA . GLN A 1 91 ? 21.439 -11.759 -11.630 1.00 49.00 91 GLN A CA 1
ATOM 719 C C . GLN A 1 91 ? 22.446 -11.074 -12.574 1.00 49.00 91 GLN A C 1
ATOM 721 O O . GLN A 1 91 ? 22.271 -11.112 -13.791 1.00 49.00 91 GLN A O 1
ATOM 726 N N . GLN A 1 92 ? 23.553 -10.519 -12.067 1.00 46.94 92 GLN A N 1
ATOM 727 C CA . GLN A 1 92 ? 24.614 -9.970 -12.926 1.00 46.94 92 GLN A CA 1
ATOM 728 C C . GLN A 1 92 ? 25.551 -11.025 -13.540 1.00 46.94 92 GLN A C 1
ATOM 730 O O . GLN A 1 92 ? 26.409 -10.662 -14.348 1.00 46.94 92 GLN A O 1
ATOM 735 N N . GLN A 1 93 ? 25.420 -12.311 -13.198 1.00 47.62 93 GLN A N 1
ATOM 736 C CA . GLN A 1 93 ? 26.285 -13.366 -13.746 1.00 47.62 93 GLN A CA 1
ATOM 737 C C . GLN A 1 93 ? 25.675 -14.154 -14.917 1.00 47.62 93 GLN A C 1
ATOM 739 O O . GLN A 1 93 ? 26.394 -14.935 -15.532 1.00 47.62 93 GLN A O 1
ATOM 744 N N . GLN A 1 94 ? 24.409 -13.925 -15.293 1.00 44.31 94 GLN A N 1
ATOM 745 C CA . GLN A 1 94 ? 23.749 -14.701 -16.362 1.00 44.31 94 GLN A CA 1
ATOM 746 C C . GLN A 1 94 ? 23.423 -13.936 -17.658 1.00 44.31 94 GLN A C 1
ATOM 748 O O . GLN A 1 94 ? 22.926 -14.545 -18.602 1.00 44.31 94 GLN A O 1
ATOM 753 N N . HIS A 1 95 ? 23.782 -12.652 -17.789 1.00 41.62 95 HIS A N 1
ATOM 754 C CA . HIS A 1 95 ? 23.765 -11.979 -19.096 1.00 41.62 95 HIS A CA 1
ATOM 755 C C . HIS A 1 95 ? 25.182 -11.852 -19.688 1.00 41.62 95 HIS A C 1
ATOM 757 O O . HIS A 1 95 ? 26.059 -11.258 -19.053 1.00 41.62 95 HIS A O 1
ATOM 763 N N . PRO A 1 96 ? 25.435 -12.331 -20.925 1.00 47.62 96 PRO A N 1
ATOM 764 C CA . PRO A 1 96 ? 26.730 -12.232 -21.602 1.00 47.62 96 PRO A CA 1
ATOM 765 C C . PRO A 1 96 ? 26.993 -10.809 -22.134 1.00 47.62 96 PRO A C 1
ATOM 767 O O . PRO A 1 96 ? 27.471 -10.621 -23.246 1.00 47.62 96 PRO A O 1
ATOM 770 N N . THR A 1 97 ? 26.687 -9.771 -21.356 1.00 47.22 97 THR A N 1
ATOM 771 C CA . THR A 1 97 ? 26.918 -8.361 -21.716 1.00 47.22 97 THR A CA 1
ATOM 772 C C . THR A 1 97 ? 28.184 -7.787 -21.076 1.00 47.22 97 THR A C 1
ATOM 774 O O . THR A 1 97 ? 28.682 -6.749 -21.514 1.00 47.22 97 THR A O 1
ATOM 777 N N . ARG A 1 98 ? 28.789 -8.480 -20.098 1.00 48.12 98 ARG A N 1
ATOM 778 C CA . ARG A 1 98 ? 30.011 -8.020 -19.406 1.00 48.12 98 ARG A CA 1
ATOM 779 C C . ARG A 1 98 ? 31.309 -8.177 -20.212 1.00 48.12 98 ARG A C 1
ATOM 781 O O . ARG A 1 98 ? 32.327 -7.605 -19.830 1.00 48.12 98 ARG A O 1
ATOM 788 N N . SER A 1 99 ? 31.281 -8.914 -21.325 1.00 52.00 99 SER A N 1
ATOM 789 C CA . SER A 1 99 ? 32.438 -9.034 -22.230 1.00 52.00 99 SER A CA 1
ATOM 790 C C . SER A 1 99 ? 32.513 -7.872 -23.232 1.00 52.00 99 SER A C 1
ATOM 792 O O . SER A 1 99 ? 33.595 -7.389 -23.561 1.00 52.00 99 SER A O 1
ATOM 794 N N . ALA A 1 100 ? 31.358 -7.347 -23.657 1.00 53.94 100 ALA A N 1
ATOM 795 C CA . ALA A 1 100 ? 31.295 -6.287 -24.660 1.00 53.94 100 ALA A CA 1
ATOM 796 C C . ALA A 1 100 ? 31.783 -4.933 -24.119 1.00 53.94 100 ALA A C 1
ATOM 798 O O . ALA A 1 100 ? 32.488 -4.213 -24.816 1.00 53.94 100 ALA A O 1
ATOM 799 N N . THR A 1 101 ? 31.490 -4.593 -22.862 1.00 55.09 101 THR A N 1
ATOM 800 C CA . THR A 1 101 ? 31.881 -3.297 -22.276 1.00 55.09 101 THR A CA 1
ATOM 801 C C . THR A 1 101 ? 33.390 -3.143 -22.096 1.00 55.09 101 THR A C 1
ATOM 803 O O . THR A 1 101 ? 33.917 -2.067 -22.368 1.00 55.09 101 THR A O 1
ATOM 806 N N . LYS A 1 102 ? 34.111 -4.213 -21.729 1.00 54.75 102 LYS A N 1
ATOM 807 C CA . LYS A 1 102 ? 35.584 -4.183 -21.653 1.00 54.75 102 LYS A CA 1
ATOM 808 C C . LYS A 1 102 ? 36.235 -4.104 -23.034 1.00 54.75 102 LYS A C 1
ATOM 810 O O . LYS A 1 102 ? 37.241 -3.421 -23.200 1.00 54.75 102 LYS A O 1
ATOM 815 N N . MET A 1 103 ? 35.655 -4.767 -24.034 1.00 53.84 103 MET A N 1
ATOM 816 C CA . MET A 1 103 ? 36.159 -4.702 -25.406 1.00 53.84 103 MET A CA 1
ATOM 817 C C . MET A 1 103 ? 35.908 -3.318 -26.027 1.00 53.84 103 MET A C 1
ATOM 819 O O . MET A 1 103 ? 36.799 -2.770 -26.666 1.00 53.84 103 MET A O 1
ATOM 823 N N . VAL A 1 104 ? 34.755 -2.695 -25.755 1.00 59.28 104 VAL A N 1
ATOM 824 C CA . VAL A 1 104 ? 34.433 -1.326 -26.197 1.00 59.28 104 VAL A CA 1
ATOM 825 C C . VAL A 1 104 ? 35.331 -0.285 -25.526 1.00 59.28 104 VAL A C 1
ATOM 827 O O . VAL A 1 104 ? 35.805 0.618 -26.212 1.00 59.28 104 VAL A O 1
ATOM 830 N N . SER A 1 105 ? 35.643 -0.413 -24.230 1.00 59.03 105 SER A N 1
ATOM 831 C CA . SER A 1 105 ? 36.571 0.518 -23.568 1.00 59.03 105 SER A CA 1
ATOM 832 C C . SER A 1 105 ? 38.005 0.399 -24.095 1.00 59.03 105 SER A C 1
ATOM 834 O O . SER A 1 105 ? 38.695 1.408 -24.211 1.00 59.03 105 SER A O 1
ATOM 836 N N . LEU A 1 106 ? 38.441 -0.813 -24.463 1.00 58.62 106 LEU A N 1
ATOM 837 C CA . LEU A 1 106 ? 39.761 -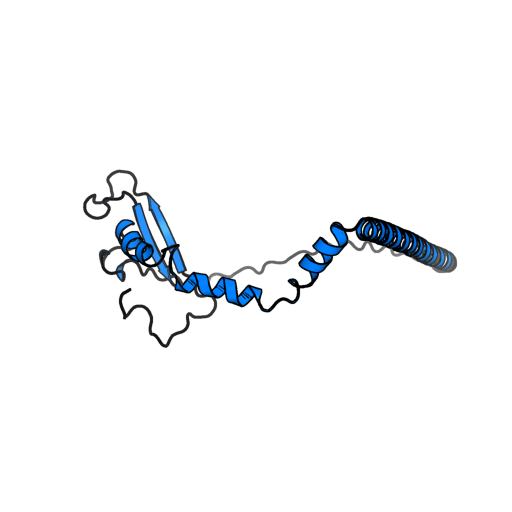1.049 -25.061 1.00 58.62 106 LEU A CA 1
ATOM 838 C C . LEU A 1 106 ? 39.836 -0.558 -26.514 1.00 58.62 106 LEU A C 1
ATOM 840 O O . LEU A 1 106 ? 40.830 0.044 -26.913 1.00 58.62 106 LEU A O 1
ATOM 844 N N . LEU A 1 107 ? 38.768 -0.743 -27.295 1.00 57.62 107 LEU A N 1
ATOM 845 C CA . LEU A 1 107 ? 38.667 -0.199 -28.651 1.00 57.62 107 LEU A CA 1
ATOM 846 C C . LEU A 1 107 ? 38.623 1.337 -28.619 1.00 57.62 107 LEU A C 1
ATOM 848 O O . LEU A 1 107 ? 39.343 1.978 -29.379 1.00 57.62 107 LEU A O 1
ATOM 852 N N . SER A 1 108 ? 37.875 1.934 -27.687 1.00 60.00 108 SER A N 1
ATOM 853 C CA . SER A 1 108 ? 37.723 3.391 -27.559 1.00 60.00 108 SER A CA 1
ATOM 854 C C . SER A 1 108 ? 38.995 4.135 -27.133 1.00 60.00 108 SER A C 1
ATOM 856 O O . SER A 1 108 ? 39.080 5.336 -27.376 1.00 60.00 108 SER A O 1
ATOM 858 N N . GLN A 1 109 ? 39.963 3.473 -26.488 1.00 64.94 109 GLN A N 1
ATOM 859 C CA . GLN A 1 109 ? 41.228 4.098 -26.068 1.00 64.94 109 GLN A CA 1
ATOM 860 C C . GLN A 1 109 ? 42.329 4.037 -27.135 1.00 64.94 109 GLN A C 1
ATOM 862 O O . GLN A 1 109 ? 43.322 4.754 -27.032 1.00 64.94 109 GLN A O 1
ATOM 867 N N . SER A 1 110 ? 42.161 3.219 -28.175 1.00 72.12 110 SER A N 1
ATOM 868 C CA . SER A 1 110 ? 43.099 3.164 -29.297 1.00 72.12 110 SER A CA 1
ATOM 869 C C . SER A 1 110 ? 42.659 4.114 -30.415 1.00 72.12 110 SER A C 1
ATOM 871 O O . SER A 1 110 ? 41.493 4.117 -30.809 1.00 72.12 110 SER A O 1
ATOM 873 N N . ALA A 1 111 ? 43.590 4.885 -30.991 1.00 70.81 111 ALA A N 1
ATOM 874 C CA . ALA A 1 111 ? 43.297 5.737 -32.152 1.00 70.81 111 ALA A CA 1
ATOM 875 C C . ALA A 1 111 ? 42.689 4.937 -33.328 1.00 70.81 111 ALA A C 1
ATOM 877 O O . ALA A 1 111 ? 41.859 5.454 -34.074 1.00 70.81 111 ALA A O 1
ATOM 878 N N . GLY A 1 112 ? 43.037 3.649 -33.447 1.00 75.62 112 GLY A N 1
ATOM 879 C CA . GLY A 1 112 ? 42.455 2.735 -34.431 1.00 75.62 112 GLY A CA 1
ATOM 880 C C . GLY A 1 112 ? 40.979 2.396 -34.186 1.00 75.62 112 GLY A C 1
ATOM 881 O O . GLY A 1 112 ? 40.223 2.248 -35.145 1.00 75.62 112 GLY A O 1
ATOM 882 N N . GLY A 1 113 ? 40.524 2.319 -32.933 1.00 77.44 113 GLY A N 1
ATOM 883 C CA . GLY A 1 113 ? 39.129 1.981 -32.635 1.00 77.44 113 GLY A CA 1
ATOM 884 C C . GLY A 1 113 ? 38.150 3.129 -32.884 1.00 77.44 113 GLY A C 1
ATOM 885 O O . GLY A 1 113 ? 37.021 2.875 -33.299 1.00 77.44 113 GLY A O 1
ATOM 886 N N . ILE A 1 114 ? 38.586 4.386 -32.746 1.00 80.19 114 ILE A N 1
ATOM 887 C CA . ILE A 1 114 ? 37.775 5.552 -33.144 1.00 80.19 114 ILE A CA 1
ATOM 888 C C . ILE A 1 114 ? 37.531 5.533 -34.661 1.00 80.19 114 ILE A C 1
ATOM 890 O O . ILE A 1 114 ? 36.400 5.720 -35.107 1.00 80.19 114 ILE A O 1
ATOM 894 N N . ILE A 1 115 ? 38.566 5.236 -35.455 1.00 84.69 115 ILE A N 1
ATOM 895 C CA . ILE A 1 115 ? 38.455 5.131 -36.919 1.00 84.69 115 ILE A CA 1
ATOM 896 C C . ILE A 1 115 ? 37.473 4.017 -37.311 1.00 84.69 115 ILE A C 1
ATOM 898 O O . ILE A 1 115 ? 36.627 4.225 -38.181 1.00 84.69 115 ILE A O 1
ATOM 902 N N . LEU A 1 116 ? 37.529 2.861 -36.641 1.00 86.19 116 LEU A N 1
ATOM 903 C CA . LEU A 1 116 ? 36.594 1.759 -36.889 1.00 86.19 116 LEU A CA 1
ATOM 904 C C . LEU A 1 116 ? 35.145 2.133 -36.555 1.00 86.19 116 LEU A C 1
ATOM 906 O O . LEU A 1 116 ? 34.251 1.824 -37.339 1.00 86.19 116 LEU A O 1
ATOM 910 N N . MET A 1 117 ? 34.900 2.834 -35.446 1.00 84.31 117 MET A N 1
ATOM 911 C CA . MET A 1 117 ? 33.551 3.294 -35.096 1.00 84.31 117 MET A CA 1
ATOM 912 C C . MET A 1 117 ? 32.985 4.244 -36.152 1.00 84.31 117 MET A C 1
ATOM 914 O O . MET A 1 117 ? 31.848 4.071 -36.591 1.00 84.31 117 MET A O 1
ATOM 918 N N . ILE A 1 118 ? 33.790 5.204 -36.617 1.00 87.25 118 ILE A N 1
ATOM 919 C CA . ILE A 1 118 ? 33.386 6.129 -37.682 1.00 87.25 118 ILE A CA 1
ATOM 920 C C . ILE A 1 118 ? 33.078 5.353 -38.970 1.00 87.25 118 ILE A C 1
ATOM 922 O O . ILE A 1 118 ? 32.039 5.582 -39.587 1.00 87.25 118 ILE A O 1
ATOM 926 N N . ALA A 1 119 ? 33.924 4.392 -39.350 1.00 90.00 119 ALA A N 1
ATOM 927 C CA . ALA A 1 119 ? 33.699 3.566 -40.533 1.00 90.00 119 ALA A CA 1
ATOM 928 C C . ALA A 1 119 ? 32.386 2.766 -40.442 1.00 90.00 119 ALA A C 1
ATOM 930 O O . ALA A 1 119 ? 31.614 2.747 -41.399 1.00 90.00 119 ALA A O 1
ATOM 931 N N . VAL A 1 120 ? 32.086 2.162 -39.289 1.00 91.62 120 VAL A N 1
ATOM 932 C CA . VAL A 1 120 ? 30.841 1.405 -39.069 1.00 91.62 120 VAL A CA 1
ATOM 933 C C . VAL A 1 120 ? 29.610 2.307 -39.169 1.00 91.62 120 VAL A C 1
ATOM 935 O O . VAL A 1 120 ? 28.620 1.923 -39.794 1.00 91.62 120 VAL A O 1
ATOM 938 N N . VAL A 1 121 ? 29.666 3.512 -38.597 1.00 92.31 121 VAL A N 1
ATOM 939 C CA . VAL A 1 121 ? 28.569 4.490 -38.677 1.00 92.31 121 VAL A CA 1
ATOM 940 C C . VAL A 1 121 ? 28.334 4.942 -40.121 1.00 92.31 121 VAL A C 1
ATOM 942 O O . VAL A 1 121 ? 27.190 5.032 -40.561 1.00 92.31 121 VAL A O 1
ATOM 945 N N . LEU A 1 122 ? 29.396 5.176 -40.893 1.00 93.88 122 LEU A N 1
ATOM 946 C CA . LEU A 1 122 ? 29.266 5.564 -42.299 1.00 93.88 122 LEU A CA 1
ATOM 947 C C . LEU A 1 122 ? 28.689 4.430 -43.154 1.00 93.88 122 LEU A C 1
ATOM 949 O O . LEU A 1 122 ? 27.796 4.664 -43.968 1.00 93.88 122 LEU A O 1
ATOM 953 N N . VAL A 1 123 ? 29.147 3.193 -42.949 1.00 94.62 123 VAL A N 1
ATOM 954 C CA . VAL A 1 123 ? 28.637 2.026 -43.684 1.00 94.62 123 VAL A CA 1
ATOM 955 C C . VAL A 1 123 ? 27.164 1.775 -43.356 1.00 94.62 123 VAL A C 1
ATOM 957 O O . VAL A 1 123 ? 26.373 1.533 -44.268 1.00 94.62 123 VAL A O 1
ATOM 960 N N . SER A 1 124 ? 26.762 1.879 -42.087 1.00 93.81 124 SER A N 1
ATOM 961 C CA . SER A 1 124 ? 25.363 1.678 -41.696 1.00 93.81 124 SER A CA 1
ATOM 962 C C . SER A 1 124 ? 24.443 2.767 -42.256 1.00 93.81 124 SER A C 1
ATOM 964 O O . SER A 1 124 ? 23.368 2.446 -42.768 1.00 93.81 124 SER A O 1
ATOM 966 N N . ALA A 1 125 ? 24.885 4.028 -42.266 1.00 93.50 125 ALA A N 1
ATOM 967 C CA . ALA A 1 125 ? 24.145 5.130 -42.878 1.00 93.50 125 ALA A CA 1
ATOM 968 C C . ALA A 1 125 ? 23.965 4.942 -44.395 1.00 93.50 125 ALA A C 1
ATOM 970 O O . ALA A 1 125 ? 22.869 5.158 -44.918 1.00 93.50 125 ALA A O 1
ATOM 971 N N . LEU A 1 126 ? 25.003 4.481 -45.104 1.00 95.56 126 LEU A N 1
ATOM 972 C CA . LEU A 1 126 ? 24.932 4.203 -46.542 1.00 95.56 126 LEU A CA 1
ATOM 973 C C . LEU A 1 126 ? 23.972 3.050 -46.854 1.00 95.56 126 LEU A C 1
ATOM 975 O O . LEU A 1 126 ? 23.117 3.184 -47.731 1.00 95.56 126 LEU A O 1
ATOM 979 N N . LEU A 1 127 ? 24.065 1.940 -46.117 1.00 95.75 127 LEU A N 1
ATOM 980 C CA . LEU A 1 127 ? 23.179 0.789 -46.308 1.00 95.75 127 LEU A CA 1
ATOM 981 C C . LEU A 1 127 ? 21.717 1.141 -45.994 1.00 95.75 127 LEU A C 1
ATOM 983 O O . LEU A 1 127 ? 20.821 0.785 -46.763 1.00 95.75 127 LEU A O 1
ATOM 987 N N . GLY A 1 128 ? 21.472 1.896 -44.919 1.00 93.81 128 GLY A N 1
ATOM 988 C CA . GLY A 1 128 ? 20.138 2.382 -44.563 1.00 93.81 128 GLY A CA 1
ATOM 989 C C . GLY A 1 128 ? 19.556 3.336 -45.610 1.00 93.81 128 GLY A C 1
ATOM 990 O O . GLY A 1 128 ? 18.398 3.190 -46.011 1.00 93.81 128 GLY A O 1
ATOM 991 N N . GLY A 1 129 ? 20.365 4.270 -46.116 1.00 94.00 129 GLY A N 1
ATOM 992 C CA . GLY A 1 129 ? 19.962 5.211 -47.162 1.00 94.00 129 GLY A CA 1
ATOM 993 C C . GLY A 1 129 ? 19.597 4.513 -48.473 1.00 94.00 129 GLY A C 1
ATOM 994 O O . GLY A 1 129 ? 18.506 4.726 -49.008 1.00 94.00 129 GLY A O 1
ATOM 995 N N . VAL A 1 130 ? 20.465 3.620 -48.962 1.00 94.81 130 VAL A N 1
ATOM 996 C CA . VAL A 1 130 ? 20.223 2.846 -50.193 1.00 94.81 130 VAL A CA 1
ATOM 997 C C . VAL A 1 130 ? 18.987 1.959 -50.048 1.00 94.81 130 VAL A C 1
ATOM 999 O O . VAL A 1 130 ? 18.139 1.946 -50.943 1.00 94.81 130 VAL A O 1
ATOM 1002 N N . GLY A 1 131 ? 18.834 1.271 -48.911 1.00 94.00 131 GLY A N 1
ATOM 1003 C CA . GLY A 1 131 ? 17.663 0.439 -48.630 1.00 94.00 131 GLY A CA 1
ATOM 1004 C C . GLY A 1 131 ? 16.359 1.239 -48.639 1.00 94.00 131 GLY A C 1
ATOM 1005 O O . GLY A 1 131 ? 15.380 0.823 -49.261 1.00 94.00 131 GLY A O 1
ATOM 1006 N N . THR A 1 132 ? 16.361 2.428 -48.033 1.00 94.12 132 THR A N 1
ATOM 1007 C CA . THR A 1 132 ? 15.183 3.309 -47.978 1.00 94.12 132 THR A CA 1
ATOM 1008 C C . THR A 1 132 ? 14.795 3.815 -49.370 1.00 94.12 132 THR A C 1
ATOM 1010 O O . THR A 1 132 ? 13.627 3.735 -49.760 1.00 94.12 132 THR A O 1
ATOM 1013 N N . VAL A 1 133 ? 15.764 4.271 -50.171 1.00 94.25 133 VAL A N 1
ATOM 1014 C CA . VAL A 1 133 ? 15.516 4.724 -51.552 1.00 94.25 133 VAL A CA 1
ATOM 1015 C C . VAL A 1 133 ? 15.029 3.571 -52.429 1.00 94.25 133 VAL A C 1
ATOM 1017 O O . VAL A 1 133 ? 14.068 3.732 -53.188 1.00 94.25 133 VAL A O 1
ATOM 1020 N N . TRP A 1 134 ? 15.631 2.387 -52.315 1.00 94.25 134 TRP A N 1
ATOM 1021 C CA . TRP A 1 134 ? 15.198 1.201 -53.054 1.00 94.25 134 TRP A CA 1
ATOM 1022 C C . TRP A 1 134 ? 13.772 0.779 -52.676 1.00 94.25 134 TRP A C 1
ATOM 1024 O O . TRP A 1 134 ? 12.942 0.526 -53.552 1.00 94.25 134 TRP A O 1
ATOM 1034 N N . TYR A 1 135 ? 13.430 0.787 -51.387 1.00 93.75 135 TYR A N 1
ATOM 1035 C CA . TYR A 1 135 ? 12.084 0.473 -50.908 1.00 93.75 135 TYR A CA 1
ATOM 1036 C C . TYR A 1 135 ? 11.031 1.452 -51.453 1.00 93.75 135 TYR A C 1
ATOM 1038 O O . TYR A 1 135 ? 9.994 1.043 -51.983 1.00 93.75 135 TYR A O 1
ATOM 1046 N N . LEU A 1 136 ? 11.305 2.758 -51.400 1.00 91.69 136 LEU A N 1
ATOM 1047 C CA . LEU A 1 136 ? 10.375 3.778 -51.891 1.00 91.69 136 LEU A CA 1
ATOM 1048 C C . LEU A 1 136 ? 10.235 3.748 -53.423 1.00 91.69 136 LEU A C 1
ATOM 1050 O O . LEU A 1 136 ? 9.124 3.850 -53.955 1.00 91.69 136 LEU A O 1
ATOM 1054 N N . THR A 1 137 ? 11.331 3.549 -54.158 1.00 87.31 137 THR A N 1
ATOM 1055 C CA . THR A 1 137 ? 11.310 3.484 -55.631 1.00 87.31 137 THR A CA 1
ATOM 1056 C C . THR A 1 137 ? 10.650 2.206 -56.155 1.00 87.31 137 THR A C 1
ATOM 1058 O O . THR A 1 137 ? 9.905 2.252 -57.136 1.00 87.31 137 THR A O 1
ATOM 1061 N N . THR A 1 138 ? 10.827 1.063 -55.491 1.00 84.25 138 THR A N 1
ATOM 1062 C CA . THR A 1 138 ? 10.133 -0.186 -55.853 1.00 84.25 138 THR A CA 1
ATOM 1063 C C . THR A 1 138 ? 8.643 -0.134 -55.514 1.00 84.25 138 THR A C 1
ATOM 1065 O O . THR A 1 138 ? 7.812 -0.529 -56.340 1.00 84.25 138 THR A O 1
ATOM 1068 N N . ARG A 1 139 ? 8.267 0.426 -54.356 1.00 80.19 139 ARG A N 1
ATOM 1069 C CA . ARG A 1 139 ? 6.861 0.594 -53.948 1.00 80.19 139 ARG A CA 1
ATOM 1070 C C . ARG A 1 139 ? 6.100 1.547 -54.871 1.00 80.19 139 ARG A C 1
ATOM 1072 O O . ARG A 1 139 ? 4.975 1.245 -55.272 1.00 80.19 139 ARG A O 1
ATOM 1079 N N . THR A 1 140 ? 6.709 2.662 -55.270 1.00 75.62 140 THR A N 1
ATOM 1080 C CA . THR A 1 140 ? 6.096 3.613 -56.218 1.00 75.62 140 THR A CA 1
ATOM 1081 C C . THR A 1 140 ? 5.995 3.040 -57.632 1.00 75.62 140 THR A C 1
ATOM 1083 O O . THR A 1 140 ? 4.959 3.209 -58.277 1.00 75.62 140 THR A O 1
ATOM 1086 N N . ARG A 1 141 ? 6.995 2.278 -58.105 1.00 69.50 141 ARG A N 1
ATOM 1087 C CA . ARG A 1 141 ? 6.908 1.547 -59.385 1.00 69.50 141 ARG A CA 1
ATOM 1088 C C . ARG A 1 141 ? 5.795 0.498 -59.384 1.00 69.50 141 ARG A C 1
ATOM 1090 O O . ARG A 1 141 ? 5.076 0.401 -60.377 1.00 69.50 141 ARG A O 1
ATOM 1097 N N . ARG A 1 142 ? 5.595 -0.242 -58.283 1.00 65.50 142 ARG A N 1
ATOM 1098 C CA . ARG A 1 142 ? 4.448 -1.162 -58.145 1.00 65.50 142 ARG A CA 1
ATOM 1099 C C . ARG A 1 142 ? 3.116 -0.414 -58.228 1.00 65.50 142 ARG A C 1
ATOM 1101 O O . ARG A 1 142 ? 2.262 -0.815 -59.009 1.00 65.50 142 ARG A O 1
ATOM 1108 N N . ARG A 1 143 ? 2.972 0.719 -57.528 1.00 61.41 143 ARG A N 1
ATOM 1109 C CA . ARG A 1 143 ? 1.756 1.554 -57.607 1.00 61.41 143 ARG A CA 1
ATOM 1110 C C . ARG A 1 143 ? 1.492 2.091 -59.019 1.00 61.41 143 ARG A C 1
ATOM 1112 O O . ARG A 1 143 ? 0.350 2.052 -59.466 1.00 61.41 143 ARG A O 1
ATOM 1119 N N . ARG A 1 144 ? 2.526 2.524 -59.754 1.00 59.69 144 ARG A N 1
ATOM 1120 C CA . ARG A 1 144 ? 2.376 2.978 -61.153 1.00 59.69 144 ARG A CA 1
ATOM 1121 C C . ARG A 1 144 ? 1.924 1.856 -62.092 1.00 59.69 144 ARG A C 1
ATOM 1123 O O . ARG A 1 144 ? 1.063 2.092 -62.932 1.00 59.69 144 ARG A O 1
ATOM 1130 N N . ARG A 1 145 ? 2.433 0.629 -61.922 1.00 58.22 145 ARG A N 1
ATOM 1131 C CA . ARG A 1 145 ? 1.964 -0.535 -62.701 1.00 58.22 145 ARG A CA 1
ATOM 1132 C C . ARG A 1 145 ? 0.495 -0.867 -62.411 1.00 58.22 145 ARG A C 1
ATOM 1134 O O . ARG A 1 145 ? -0.249 -1.145 -63.344 1.00 58.22 145 ARG A O 1
ATOM 1141 N N . SER A 1 146 ? 0.050 -0.752 -61.159 1.00 58.31 146 SER A N 1
ATOM 1142 C CA . SER A 1 146 ? -1.366 -0.935 -60.801 1.00 58.31 146 SER A CA 1
ATOM 1143 C C . SER A 1 146 ? -2.282 0.173 -61.341 1.00 58.31 146 SER A C 1
ATOM 1145 O O . SER A 1 146 ? -3.426 -0.109 -61.682 1.00 58.31 146 SER A O 1
ATOM 1147 N N . ALA A 1 147 ? -1.799 1.415 -61.463 1.00 57.06 147 ALA A N 1
ATOM 1148 C CA . ALA A 1 147 ? -2.568 2.513 -62.059 1.00 57.06 147 ALA A CA 1
ATOM 1149 C C . ALA A 1 147 ? -2.761 2.335 -63.577 1.00 57.06 147 ALA A C 1
ATOM 1151 O O . ALA A 1 147 ? -3.851 2.578 -64.091 1.00 57.06 147 ALA A O 1
ATOM 1152 N N . HIS A 1 148 ? -1.748 1.831 -64.292 1.00 55.41 148 HIS A N 1
ATOM 1153 C CA . HIS A 1 148 ? -1.899 1.509 -65.716 1.00 55.41 148 HIS A CA 1
ATOM 1154 C C . HIS A 1 148 ? -2.809 0.299 -65.969 1.00 55.41 148 HIS A C 1
ATOM 1156 O O . HIS A 1 148 ? -3.572 0.318 -66.930 1.00 55.41 148 HIS A O 1
ATOM 1162 N N . ALA A 1 149 ? -2.808 -0.704 -65.085 1.00 56.41 149 ALA A N 1
ATOM 1163 C CA . ALA A 1 149 ? -3.739 -1.830 -65.180 1.00 56.41 149 ALA A CA 1
ATOM 1164 C C . ALA A 1 149 ? -5.208 -1.427 -64.924 1.00 56.41 149 ALA A C 1
ATOM 1166 O O . ALA A 1 149 ? -6.111 -2.011 -65.516 1.00 56.41 149 ALA A O 1
ATOM 1167 N N . ARG A 1 150 ? -5.471 -0.404 -64.091 1.00 52.56 150 ARG A N 1
ATOM 1168 C CA . ARG A 1 150 ? -6.838 0.115 -63.876 1.00 52.56 150 ARG A CA 1
ATOM 1169 C C . ARG A 1 150 ? -7.380 0.903 -65.068 1.00 52.56 150 ARG A C 1
ATOM 1171 O O . ARG A 1 150 ? -8.556 0.756 -65.373 1.00 52.56 150 ARG A O 1
ATOM 1178 N N . ASN A 1 151 ? -6.549 1.671 -65.776 1.00 52.19 151 ASN A N 1
ATOM 1179 C CA . ASN A 1 151 ? -7.013 2.429 -66.949 1.00 52.19 151 ASN A CA 1
ATOM 1180 C C . ASN A 1 151 ? -7.397 1.545 -68.145 1.00 52.19 151 ASN A C 1
ATOM 1182 O O . ASN A 1 151 ? -8.225 1.960 -68.946 1.00 52.19 151 ASN A O 1
ATOM 1186 N N . TYR A 1 152 ? -6.868 0.321 -68.248 1.00 49.69 152 TYR A N 1
ATOM 1187 C CA . TYR A 1 152 ? -7.344 -0.638 -69.253 1.00 49.69 152 TYR A CA 1
ATOM 1188 C C . TYR A 1 152 ? -8.712 -1.245 -68.895 1.00 49.69 152 TYR A C 1
ATOM 1190 O O . TYR A 1 152 ? -9.494 -1.550 -69.788 1.00 49.69 152 TYR A O 1
ATOM 1198 N N . ASN A 1 153 ? -9.032 -1.377 -67.602 1.00 47.72 153 ASN A N 1
ATOM 1199 C CA . ASN A 1 153 ? -10.306 -1.945 -67.142 1.00 47.72 153 ASN A CA 1
ATOM 1200 C C . ASN A 1 153 ? -11.428 -0.900 -66.985 1.00 47.72 153 ASN A C 1
ATOM 1202 O O . ASN A 1 153 ? -12.602 -1.249 -67.070 1.00 47.72 153 ASN A O 1
ATOM 1206 N N . TYR A 1 154 ? -11.097 0.384 -66.802 1.00 45.69 154 TYR A N 1
ATOM 1207 C CA . TYR A 1 154 ? -12.092 1.460 -66.697 1.00 45.69 154 TYR A CA 1
ATOM 1208 C C . TYR A 1 154 ? -12.776 1.789 -68.037 1.00 45.69 154 TYR A C 1
ATOM 1210 O O . TYR A 1 154 ? -13.891 2.292 -68.047 1.00 45.69 154 TYR A O 1
ATOM 1218 N N . SER A 1 155 ? -12.164 1.445 -69.177 1.00 50.09 155 SER A N 1
ATOM 1219 C CA . SER A 1 155 ? -12.823 1.581 -70.487 1.00 50.09 155 SER A CA 1
ATOM 1220 C C . SER A 1 155 ? -13.864 0.488 -70.767 1.00 50.09 155 SER A C 1
ATOM 1222 O O . SER A 1 155 ? -14.592 0.613 -71.748 1.00 50.09 155 SER A O 1
ATOM 1224 N N . ASN A 1 156 ? -13.924 -0.578 -69.959 1.00 47.66 156 ASN A N 1
ATOM 1225 C CA . ASN A 1 156 ? -14.786 -1.734 -70.231 1.00 47.66 156 ASN A CA 1
ATOM 1226 C C . ASN A 1 156 ? -15.923 -1.924 -69.220 1.00 47.66 156 ASN A C 1
ATOM 1228 O O . ASN A 1 156 ? -16.902 -2.586 -69.540 1.00 47.66 156 ASN A O 1
ATOM 1232 N N . ASN A 1 157 ? -15.833 -1.320 -68.033 1.00 44.72 157 ASN A N 1
ATOM 1233 C CA . ASN A 1 157 ? -16.856 -1.442 -66.997 1.00 44.72 157 ASN A CA 1
ATOM 1234 C C . ASN A 1 157 ? -17.439 -0.069 -66.663 1.00 44.72 157 ASN A C 1
ATOM 1236 O O . ASN A 1 157 ? -17.161 0.523 -65.624 1.00 44.72 157 ASN A O 1
ATOM 1240 N N . ASN A 1 158 ? -18.259 0.422 -67.586 1.00 51.75 158 ASN A N 1
ATOM 1241 C CA . ASN A 1 158 ? -19.221 1.478 -67.330 1.00 51.75 158 ASN A CA 1
ATOM 1242 C C . ASN A 1 158 ? -20.428 0.891 -66.585 1.00 51.75 158 ASN A C 1
ATOM 1244 O O . ASN A 1 158 ? -21.438 0.697 -67.237 1.00 51.75 158 ASN A O 1
ATOM 1248 N N . TYR A 1 159 ? -20.311 0.573 -65.287 1.00 49.59 159 TYR A N 1
ATOM 1249 C CA . TYR A 1 159 ? -21.436 0.535 -64.334 1.00 49.59 159 TYR A CA 1
ATOM 1250 C C . TYR A 1 159 ? -20.923 0.777 -62.906 1.00 49.59 159 TYR A C 1
ATOM 1252 O O . TYR A 1 159 ? -19.895 0.239 -62.494 1.00 49.59 159 TYR A O 1
ATOM 1260 N N . ASP A 1 160 ? -21.662 1.630 -62.202 1.00 51.03 160 ASP A N 1
ATOM 1261 C CA . ASP A 1 160 ? -21.462 2.166 -60.858 1.00 51.03 160 ASP A CA 1
ATOM 1262 C C . ASP A 1 160 ? -21.038 1.153 -59.790 1.00 51.03 160 ASP A C 1
ATOM 1264 O O . ASP A 1 160 ? -21.545 0.036 -59.762 1.00 51.03 160 ASP A O 1
ATOM 1268 N N . THR A 1 161 ? -20.175 1.583 -58.857 1.00 46.44 161 THR A N 1
ATOM 1269 C CA . THR A 1 161 ? -20.372 1.517 -57.388 1.00 46.44 161 THR A CA 1
ATOM 1270 C C . THR A 1 161 ? -19.134 2.114 -56.699 1.00 46.44 161 THR A C 1
ATOM 1272 O O . THR A 1 161 ? -18.026 1.592 -56.823 1.00 46.44 161 THR A O 1
ATOM 1275 N N . ILE A 1 162 ? -19.312 3.209 -55.954 1.00 49.06 162 ILE A N 1
ATOM 1276 C CA . ILE A 1 162 ? -18.304 3.753 -55.033 1.00 49.06 162 ILE A CA 1
ATOM 1277 C C . ILE A 1 162 ? -18.620 3.191 -53.644 1.00 49.06 162 ILE A C 1
ATOM 1279 O O . ILE A 1 162 ? -19.606 3.586 -53.032 1.00 49.06 162 ILE A O 1
ATOM 1283 N N . THR A 1 163 ? -17.796 2.274 -53.139 1.00 41.03 163 THR A N 1
ATOM 1284 C CA . THR A 1 163 ? -17.812 1.888 -51.721 1.00 41.03 163 THR A CA 1
ATOM 1285 C C . THR A 1 163 ? -16.777 2.720 -50.974 1.00 41.03 163 THR A C 1
ATOM 1287 O O . THR A 1 163 ? -15.573 2.546 -51.181 1.00 41.03 163 THR A O 1
ATOM 1290 N N . PHE A 1 164 ? -17.244 3.623 -50.115 1.00 39.66 164 PHE A N 1
ATOM 1291 C CA . PHE A 1 164 ? -16.425 4.217 -49.064 1.00 39.66 164 PHE A CA 1
ATOM 1292 C C . PHE A 1 164 ? -16.275 3.176 -47.951 1.00 39.66 164 PHE A C 1
ATOM 1294 O O . PHE A 1 164 ? -17.268 2.666 -47.442 1.00 39.66 164 PHE A O 1
ATOM 1301 N N . VAL A 1 165 ? -15.033 2.815 -47.637 1.00 45.50 165 VAL A N 1
ATOM 1302 C CA . VAL A 1 165 ? -14.689 2.006 -46.464 1.00 45.50 165 VAL A CA 1
ATOM 1303 C C . VAL A 1 165 ? -14.225 2.997 -45.402 1.00 45.50 165 VAL A C 1
ATOM 1305 O O . VAL A 1 165 ? -13.102 3.496 -45.474 1.00 45.50 165 VAL A O 1
ATOM 1308 N N . GLU A 1 166 ? -15.131 3.357 -44.496 1.00 49.06 166 GLU A N 1
ATOM 1309 C CA . GLU A 1 166 ? -14.814 3.984 -43.212 1.00 49.06 166 GLU A CA 1
ATOM 1310 C C . GLU A 1 166 ? -14.587 2.855 -42.203 1.00 49.06 166 GLU A C 1
ATOM 1312 O O . GLU A 1 166 ? -15.523 2.160 -41.818 1.00 49.06 166 GLU A O 1
ATOM 1317 N N . ASP A 1 167 ? -13.329 2.641 -41.815 1.00 43.72 167 ASP A N 1
ATOM 1318 C CA . ASP A 1 167 ? -12.986 1.797 -40.671 1.00 43.72 167 ASP A CA 1
ATOM 1319 C C . ASP A 1 167 ? -13.245 2.606 -39.381 1.00 43.72 167 ASP A C 1
ATOM 1321 O O . ASP A 1 167 ? -12.343 3.246 -38.841 1.00 43.72 167 ASP A O 1
ATOM 1325 N N . GLU A 1 168 ? -14.494 2.613 -38.907 1.00 48.72 168 GLU A N 1
ATOM 1326 C CA . GLU A 1 168 ? -14.839 2.936 -37.515 1.00 48.72 168 GLU A CA 1
ATOM 1327 C C . GLU A 1 168 ? -14.988 1.619 -36.737 1.00 48.72 168 GLU A C 1
ATOM 1329 O O . GLU A 1 168 ? -15.990 0.913 -36.850 1.00 48.72 168 GLU A O 1
ATOM 1334 N N . GLU A 1 169 ? -13.984 1.265 -35.929 1.00 49.19 169 GLU A N 1
ATOM 1335 C CA . GLU A 1 169 ? -14.147 0.227 -34.907 1.00 49.19 169 GLU A CA 1
ATOM 1336 C C . GLU A 1 169 ? -14.977 0.793 -33.744 1.00 49.19 169 GLU A C 1
ATOM 1338 O O . GLU A 1 169 ? -14.469 1.467 -32.845 1.00 49.19 169 GLU A O 1
ATOM 1343 N N . VAL A 1 170 ? -16.281 0.515 -33.767 1.00 43.78 170 VAL A N 1
ATOM 1344 C CA . VAL A 1 170 ? -17.189 0.718 -32.633 1.00 43.78 170 VAL A CA 1
ATOM 1345 C C . VAL A 1 170 ? -16.985 -0.425 -31.637 1.00 43.78 170 VAL A C 1
ATOM 1347 O O . VAL A 1 170 ? -17.330 -1.576 -31.897 1.00 43.78 170 VAL A O 1
ATOM 1350 N N . PHE A 1 171 ? -16.417 -0.099 -30.478 1.00 37.66 171 PHE A N 1
ATOM 1351 C CA . PHE A 1 171 ? -16.268 -1.013 -29.348 1.00 37.66 171 PHE A CA 1
ATOM 1352 C C . PHE A 1 171 ? -17.577 -1.049 -28.537 1.00 37.66 171 PHE A C 1
ATOM 1354 O O . PHE A 1 171 ? -17.876 -0.124 -27.779 1.00 37.66 171 PHE A O 1
ATOM 1361 N N . GLU A 1 172 ? -18.383 -2.101 -28.706 1.00 39.59 172 GLU A N 1
ATOM 1362 C CA . GLU A 1 172 ? -19.596 -2.329 -27.910 1.00 39.59 172 GLU A CA 1
ATOM 1363 C C . GLU A 1 172 ? -19.254 -2.866 -26.507 1.00 39.59 172 GLU A C 1
ATOM 1365 O O . GLU A 1 172 ? -18.647 -3.925 -26.353 1.00 39.59 172 GLU A O 1
ATOM 1370 N N . ILE A 1 173 ? -19.687 -2.151 -25.462 1.00 52.38 173 ILE A N 1
ATOM 1371 C CA . ILE A 1 173 ? -19.634 -2.612 -24.066 1.00 52.38 173 ILE A CA 1
ATOM 1372 C C . ILE A 1 173 ? -20.975 -3.292 -23.728 1.00 52.38 173 ILE A C 1
ATOM 1374 O O . ILE A 1 173 ? -22.019 -2.639 -23.834 1.00 52.38 173 ILE A O 1
ATOM 1378 N N . PRO A 1 174 ? -21.003 -4.562 -23.280 1.00 53.59 174 PRO A N 1
ATOM 1379 C CA . PRO A 1 174 ? -22.247 -5.215 -22.891 1.00 53.59 174 PRO A CA 1
ATOM 1380 C C . PRO A 1 174 ? -22.810 -4.623 -21.592 1.00 53.59 174 PRO A C 1
ATOM 1382 O O . PRO A 1 174 ? -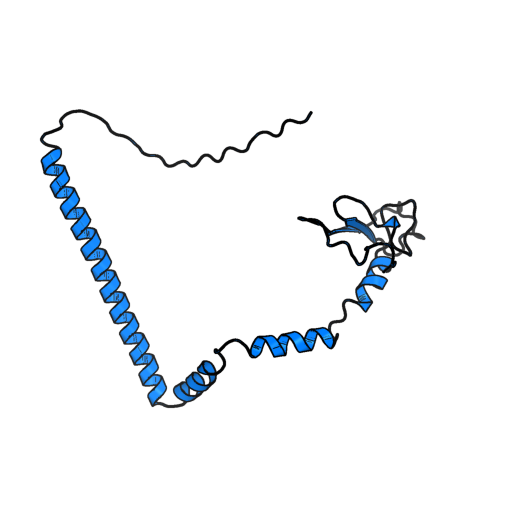22.109 -4.451 -20.594 1.00 53.59 174 PRO A O 1
ATOM 1385 N N . LYS A 1 175 ? -24.115 -4.332 -21.603 1.00 48.12 175 LYS A N 1
ATOM 1386 C CA . LYS A 1 175 ? -24.873 -3.884 -20.428 1.00 48.12 175 LYS A CA 1
ATOM 1387 C C . LYS A 1 175 ? -24.947 -5.005 -19.390 1.00 48.12 175 LYS A C 1
ATOM 1389 O O . LYS A 1 175 ? -25.511 -6.063 -19.657 1.00 48.12 175 LYS A O 1
ATOM 1394 N N . ILE A 1 176 ? -24.433 -4.735 -18.194 1.00 53.62 176 ILE A N 1
ATOM 1395 C CA . ILE A 1 176 ? -24.627 -5.569 -17.006 1.00 53.62 176 ILE A CA 1
ATOM 1396 C C . ILE A 1 176 ? -26.082 -5.396 -16.550 1.00 53.62 176 ILE A C 1
ATOM 1398 O O . ILE A 1 176 ? -26.507 -4.281 -16.245 1.00 53.62 176 ILE A O 1
ATOM 1402 N N . GLN A 1 177 ? -26.852 -6.485 -16.537 1.00 50.19 177 GLN A N 1
ATOM 1403 C CA . GLN A 1 177 ? -28.167 -6.518 -15.899 1.00 50.19 177 GLN A CA 1
ATOM 1404 C C . GLN A 1 177 ? -27.988 -6.777 -14.404 1.00 50.19 177 GLN A C 1
ATOM 1406 O O . GLN A 1 177 ? -27.347 -7.750 -14.014 1.00 50.19 177 GLN A O 1
ATOM 1411 N N . VAL A 1 178 ? -28.544 -5.888 -13.585 1.00 46.09 178 VAL A N 1
ATOM 1412 C CA . VAL A 1 178 ? -28.683 -6.082 -12.140 1.00 46.09 178 VAL A CA 1
ATOM 1413 C C . VAL A 1 178 ? -30.007 -6.813 -11.921 1.00 46.09 178 VAL A C 1
ATOM 1415 O O . VAL A 1 178 ? -31.048 -6.315 -12.354 1.00 46.09 178 VAL A O 1
ATOM 1418 N N . VAL A 1 179 ? -29.944 -7.994 -11.306 1.00 59.50 179 VAL A N 1
ATOM 1419 C CA . VAL A 1 179 ? -31.095 -8.743 -10.774 1.00 59.50 179 VAL A CA 1
ATOM 1420 C C . VAL A 1 179 ? -31.090 -8.593 -9.264 1.00 59.50 179 VAL A C 1
ATOM 1422 O O . VAL A 1 179 ? -29.985 -8.708 -8.687 1.00 59.50 179 VAL A O 1
#

Secondary structure (DSSP, 8-state):
--TTSS-TT-PPPTT--EEEEEEE--SS-S-TTT-TTSEEEEEEETTEE-GGGSTTS-TT-S-EEHHHHHHHHTTT--TT-GGGTHHHHHHTTSSTTHHHHHHHHHHHHSHHHHHHHHHHHHHHHHHHHHHHHHHHHHHHHHHHHHHHHHHHHHTT---------------PPPPPPP-

InterPro domains:
  IPR029033 Histidine phosphatase superfamily [G3DSA:3.40.50.1240] (4-93)
  IPR029033 Histidine phosphatase superfamily [SSF53254] (8-90)

Foldseek 3Di:
DPPPPDDPPDDADPPKDKDKDKDQADDPPDPCVFAVPSIWIWIDIPNRTCQLVQPPAPVVDRIGYCVSVCVVVVVVPDPPDPVVVVVVVVVVVPDPCVVVVVVLVVLVVDPNSVVVVVVVVVVVVVVVVVVVVVVVVVVVVVVVVVVVVVVVVVVPDPDDDDDDDDPDPDDDDDDDDDD

pLDDT: mean 74.38, std 19.61, range [37.66, 98.12]